Protein AF-T0RMZ8-F1 (afdb_monomer_lite)

Sequence (103 aa):
MKLTGRDYILCIEKNIETRNNFLKVKNRYLDFAMKSGKLAVFDVSSFAPHPIHANIYRQKSYIHIKLPIEMDDLAREIALMIFQEKSKRAENWPGGRRAKLPM

Secondary structure (DSSP, 8-state):
----S-EEEEEEE-SHHHHHHHHHHIIIIIHHHHHTTSEEEEEEESSPPPP--HHHHHTT-EEEEESS--HHHHHHHHHHHHHHHHHHHHTS-TT-S------

Foldseek 3Di:
DDPPAAAEEEQEDEDVVSVVVCVVCCVPPLLVVLLVLSAAYEYEECDDDDDHDPSSVVSNRYHYHHDDDDPVVVVVVVVVVRVVVVVVVVPPDPPPPPPPDDD

Structure (mmCIF, N/CA/C/O backbone):
data_AF-T0RMZ8-F1
#
_entry.id   AF-T0RMZ8-F1
#
loop_
_atom_site.group_PDB
_atom_site.id
_atom_site.type_symbol
_atom_site.label_atom_id
_atom_site.label_alt_id
_atom_site.label_comp_id
_atom_site.label_asym_id
_atom_site.label_entity_id
_atom_site.label_seq_id
_atom_site.pdbx_PDB_ins_code
_atom_site.Cartn_x
_atom_site.Cartn_y
_atom_site.Cartn_z
_atom_site.occupancy
_atom_site.B_iso_or_equiv
_atom_site.auth_seq_id
_atom_site.auth_comp_id
_atom_site.auth_asym_id
_atom_site.auth_atom_id
_atom_site.pdbx_PDB_model_num
ATOM 1 N N . MET A 1 1 ? -26.854 -0.776 5.218 1.00 37.88 1 MET A N 1
ATOM 2 C CA . MET A 1 1 ? -25.696 -1.653 4.941 1.00 37.88 1 MET A CA 1
ATOM 3 C C . MET A 1 1 ? -24.556 -1.244 5.873 1.00 37.88 1 MET A C 1
ATOM 5 O O . MET A 1 1 ? -23.960 -0.195 5.672 1.00 37.88 1 MET A O 1
ATOM 9 N N . LYS A 1 2 ? -24.343 -1.964 6.984 1.00 31.53 2 LYS A N 1
ATOM 10 C CA . LYS A 1 2 ? -23.274 -1.652 7.950 1.00 31.53 2 LYS A CA 1
ATOM 11 C C . LYS A 1 2 ? -21.950 -2.202 7.406 1.00 31.53 2 LYS A C 1
ATOM 13 O O . LYS A 1 2 ? -21.690 -3.390 7.541 1.00 31.53 2 LYS A O 1
ATOM 18 N N . LEU A 1 3 ? -21.122 -1.351 6.801 1.00 42.19 3 LEU A N 1
ATOM 19 C CA . LEU A 1 3 ? -19.713 -1.662 6.530 1.00 42.19 3 LEU A CA 1
ATOM 20 C C . LEU A 1 3 ? -18.940 -1.562 7.856 1.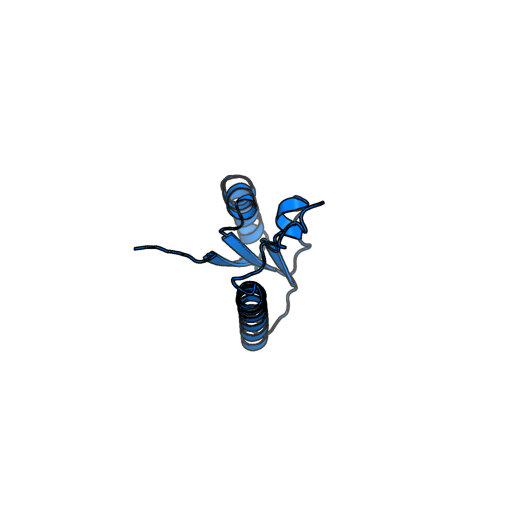00 42.19 3 LEU A C 1
ATOM 22 O O . LEU A 1 3 ? -18.306 -0.556 8.155 1.00 42.19 3 LEU A O 1
ATOM 26 N N . THR A 1 4 ? -19.053 -2.570 8.722 1.00 52.69 4 THR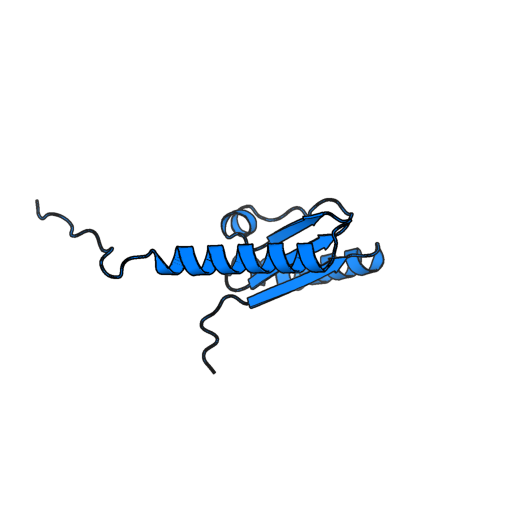 A N 1
ATOM 27 C CA . THR A 1 4 ? -18.262 -2.663 9.966 1.00 52.69 4 THR A CA 1
ATOM 28 C C . THR A 1 4 ? -16.889 -3.271 9.677 1.00 52.69 4 THR A C 1
ATOM 30 O O . THR A 1 4 ? -16.496 -4.265 10.284 1.00 52.69 4 THR A O 1
ATOM 33 N N . GLY A 1 5 ? -16.173 -2.701 8.708 1.00 67.75 5 GLY A N 1
ATOM 34 C CA . GLY A 1 5 ? -14.874 -3.173 8.240 1.00 67.75 5 GLY A CA 1
ATOM 35 C C . GLY A 1 5 ? -13.963 -2.012 7.856 1.00 67.75 5 GLY A C 1
ATOM 36 O O . GLY A 1 5 ? -14.425 -0.896 7.639 1.00 67.75 5 GLY A O 1
ATOM 37 N N . ARG A 1 6 ? -12.656 -2.273 7.839 1.00 84.31 6 ARG A N 1
ATOM 38 C CA . ARG A 1 6 ? -11.672 -1.380 7.226 1.00 84.31 6 ARG A CA 1
ATOM 39 C C . ARG A 1 6 ? -11.687 -1.645 5.721 1.00 84.31 6 ARG A C 1
ATOM 41 O O . ARG A 1 6 ? -11.632 -2.810 5.331 1.00 84.31 6 ARG A O 1
ATOM 48 N N . ASP A 1 7 ? -11.760 -0.597 4.915 1.00 88.94 7 ASP A N 1
ATOM 49 C CA . ASP A 1 7 ? -11.681 -0.688 3.461 1.00 88.94 7 ASP A CA 1
ATOM 50 C C . ASP A 1 7 ? -10.215 -0.755 3.026 1.00 88.94 7 ASP A C 1
ATOM 52 O O . ASP A 1 7 ? -9.353 -0.065 3.580 1.00 88.94 7 ASP A O 1
ATOM 56 N N . TYR A 1 8 ? -9.931 -1.588 2.028 1.00 91.25 8 TYR A N 1
ATOM 57 C CA . TYR A 1 8 ? -8.591 -1.787 1.484 1.00 91.25 8 TYR A CA 1
ATOM 58 C C . TYR A 1 8 ? -8.569 -1.346 0.022 1.00 91.25 8 TYR A C 1
ATOM 60 O O . TYR A 1 8 ? -9.414 -1.767 -0.765 1.00 91.25 8 TYR A O 1
ATOM 68 N N . ILE A 1 9 ? -7.602 -0.506 -0.341 1.00 92.44 9 ILE A N 1
ATOM 69 C CA . ILE A 1 9 ? -7.388 -0.042 -1.714 1.00 92.44 9 ILE A CA 1
ATOM 70 C C . ILE A 1 9 ? -6.015 -0.510 -2.179 1.00 92.44 9 ILE A C 1
ATOM 72 O O . ILE A 1 9 ? -5.022 -0.292 -1.490 1.00 92.44 9 ILE A O 1
ATOM 76 N N . LEU A 1 10 ? -5.965 -1.104 -3.368 1.00 92.69 10 LEU A N 1
ATOM 77 C CA . LEU A 1 10 ? -4.727 -1.391 -4.082 1.00 92.69 10 LEU A CA 1
ATOM 78 C C . LEU A 1 10 ? -4.450 -0.271 -5.088 1.00 92.69 10 LEU A C 1
ATOM 80 O O . LEU A 1 10 ? -5.303 0.042 -5.920 1.00 92.69 10 LEU A O 1
ATOM 84 N N . CYS A 1 11 ? -3.265 0.325 -5.022 1.00 93.00 11 CYS A N 1
ATOM 85 C CA . CYS A 1 11 ? -2.780 1.299 -5.987 1.00 93.00 11 CYS A CA 1
ATOM 86 C C . CYS A 1 11 ? -1.506 0.770 -6.640 1.00 93.00 11 CYS A C 1
ATOM 88 O O . CYS A 1 11 ? -0.600 0.321 -5.947 1.00 93.00 11 CYS A O 1
ATOM 90 N N . ILE A 1 12 ? -1.451 0.813 -7.971 1.00 91.44 12 ILE A N 1
ATOM 91 C CA . ILE A 1 12 ? -0.294 0.367 -8.746 1.00 91.44 12 ILE A CA 1
ATOM 92 C C . ILE A 1 12 ? 0.238 1.566 -9.527 1.00 91.44 12 ILE A C 1
ATOM 94 O O . ILE A 1 12 ? -0.419 2.057 -10.451 1.00 91.44 12 ILE A O 1
ATOM 98 N N . GLU A 1 13 ? 1.436 2.028 -9.177 1.00 91.94 13 GLU A N 1
ATOM 99 C CA . GLU A 1 13 ? 2.101 3.146 -9.850 1.00 91.94 13 GLU A CA 1
ATOM 100 C C . GLU A 1 13 ? 3.165 2.618 -10.814 1.00 91.94 13 GLU A C 1
ATOM 102 O O . GLU A 1 13 ? 4.335 2.431 -10.474 1.00 91.94 13 GLU A O 1
ATOM 107 N N . LYS A 1 14 ? 2.748 2.364 -12.055 1.00 87.38 14 LYS A N 1
ATOM 108 C CA . LYS A 1 14 ? 3.623 1.819 -13.104 1.00 87.38 14 LYS A CA 1
ATOM 109 C C . LYS A 1 14 ? 4.538 2.857 -13.757 1.00 87.38 14 LYS A C 1
ATOM 111 O O . LYS A 1 14 ? 5.506 2.498 -14.418 1.00 87.38 14 LYS A O 1
ATOM 116 N N . ASN A 1 15 ? 4.196 4.141 -13.659 1.00 90.19 15 ASN A N 1
ATOM 117 C CA . ASN A 1 15 ? 4.897 5.226 -14.343 1.00 90.19 15 ASN A CA 1
ATOM 118 C C . ASN A 1 15 ? 4.737 6.557 -13.591 1.00 90.19 15 ASN A C 1
ATOM 120 O O . ASN A 1 15 ? 3.985 6.666 -12.623 1.00 90.19 15 ASN A O 1
ATOM 124 N N . ILE A 1 16 ? 5.431 7.597 -14.054 1.00 91.75 16 ILE A N 1
ATOM 125 C CA . ILE A 1 16 ? 5.418 8.897 -13.376 1.00 91.75 16 ILE A CA 1
ATOM 126 C C . ILE A 1 16 ? 4.052 9.602 -13.423 1.00 91.75 16 ILE A C 1
ATOM 128 O O . ILE A 1 16 ? 3.706 10.349 -12.512 1.00 91.75 16 ILE A O 1
ATOM 132 N N . GLU A 1 17 ? 3.238 9.345 -14.447 1.00 93.12 17 GLU A N 1
ATOM 133 C CA . GLU A 1 17 ? 1.894 9.921 -14.566 1.00 93.12 17 GLU A CA 1
ATOM 134 C C . GLU A 1 17 ? 0.933 9.342 -13.523 1.00 93.12 17 GLU A C 1
ATOM 136 O O . GLU A 1 17 ? 0.254 10.090 -12.816 1.00 93.12 17 GLU A O 1
ATOM 141 N N . THR A 1 18 ? 0.907 8.012 -13.390 1.00 92.25 18 THR A N 1
ATOM 142 C CA . THR A 1 18 ? 0.113 7.310 -12.369 1.00 92.25 18 THR A CA 1
ATOM 143 C C . THR A 1 18 ? 0.549 7.714 -10.968 1.00 92.25 18 THR A C 1
ATOM 145 O O . THR A 1 18 ? -0.308 8.021 -10.140 1.00 92.25 18 THR A O 1
ATOM 148 N N . ARG A 1 19 ? 1.859 7.871 -10.750 1.00 92.25 19 ARG A N 1
ATOM 149 C CA . ARG A 1 19 ? 2.412 8.439 -9.518 1.00 92.25 19 ARG A CA 1
ATOM 150 C C . ARG A 1 19 ? 1.908 9.853 -9.225 1.00 92.25 19 ARG A C 1
ATOM 152 O O . ARG A 1 19 ? 1.445 10.149 -8.125 1.00 92.25 19 ARG A O 1
ATOM 159 N N . ASN A 1 20 ? 1.971 10.751 -10.204 1.00 92.94 20 ASN A N 1
ATOM 160 C CA . ASN A 1 20 ? 1.502 12.127 -10.029 1.00 92.94 20 ASN A CA 1
ATOM 161 C C . ASN A 1 20 ? -0.004 12.184 -9.734 1.00 92.94 20 ASN A C 1
ATOM 163 O O . ASN A 1 20 ? -0.456 13.019 -8.946 1.00 92.94 20 ASN A O 1
ATOM 167 N N . ASN A 1 21 ? -0.787 11.290 -10.335 1.00 92.19 21 ASN A N 1
ATOM 168 C CA . ASN A 1 21 ? -2.211 11.168 -10.047 1.00 92.19 21 ASN A CA 1
ATOM 169 C C . ASN A 1 21 ? -2.460 10.629 -8.635 1.00 92.19 21 ASN A C 1
ATOM 171 O O . ASN A 1 21 ? -3.281 11.203 -7.916 1.00 92.19 21 ASN A O 1
ATOM 175 N N . PHE A 1 22 ? -1.712 9.612 -8.201 1.00 93.00 22 PHE A N 1
ATOM 176 C CA . PHE A 1 22 ? -1.773 9.123 -6.827 1.00 93.00 22 PHE A CA 1
ATOM 177 C C . PHE A 1 22 ? -1.468 10.238 -5.826 1.00 93.00 22 PHE A C 1
ATOM 179 O O . PHE A 1 22 ? -2.265 10.483 -4.925 1.00 93.00 22 PHE A O 1
ATOM 186 N N . LEU A 1 23 ? -0.391 10.999 -6.033 1.00 91.56 23 LEU A N 1
ATOM 187 C CA . LEU A 1 23 ? -0.020 12.136 -5.185 1.00 91.56 23 LEU A CA 1
ATOM 188 C C . LEU A 1 23 ? -1.133 13.187 -5.065 1.00 91.56 23 LEU A C 1
ATOM 190 O O . LEU A 1 23 ? -1.412 13.680 -3.968 1.00 91.56 23 LEU A O 1
ATOM 194 N N . LYS A 1 24 ? -1.805 13.515 -6.176 1.00 93.50 24 LYS A N 1
ATOM 195 C CA . LYS A 1 24 ? -2.948 14.442 -6.171 1.00 93.50 24 LYS A CA 1
ATOM 196 C C . LYS A 1 24 ? -4.096 13.909 -5.311 1.00 93.50 24 LYS A C 1
ATOM 198 O O . LYS A 1 24 ? -4.660 14.662 -4.519 1.00 93.50 24 LYS A O 1
ATOM 203 N N . VAL A 1 25 ? -4.442 12.630 -5.453 1.00 92.44 25 VAL A N 1
ATOM 204 C CA . VAL A 1 25 ? -5.535 11.993 -4.698 1.00 92.44 25 VAL A CA 1
ATOM 205 C C . VAL A 1 25 ? -5.154 11.807 -3.225 1.00 92.44 25 VAL A C 1
ATOM 207 O O . VAL A 1 25 ? -5.978 12.033 -2.334 1.00 92.44 25 VAL A O 1
ATOM 210 N N . LYS A 1 26 ? -3.884 11.494 -2.952 1.00 91.12 26 LYS A N 1
ATOM 211 C CA . LYS A 1 26 ? -3.321 11.358 -1.610 1.00 91.12 26 LYS A CA 1
ATOM 212 C C . LYS A 1 26 ? -3.494 12.630 -0.796 1.00 91.12 26 LYS A C 1
ATOM 214 O O . LYS A 1 26 ? -4.100 12.589 0.273 1.00 91.12 26 LYS A O 1
ATOM 219 N N . ASN A 1 27 ? -3.025 13.751 -1.340 1.00 88.50 27 ASN A N 1
ATOM 220 C CA . ASN A 1 27 ? -3.054 15.036 -0.647 1.00 88.50 27 ASN A CA 1
ATOM 221 C C . ASN A 1 27 ? -4.480 15.579 -0.469 1.00 88.50 27 ASN A C 1
ATOM 223 O O . ASN A 1 27 ? -4.748 16.281 0.501 1.00 88.50 27 ASN A O 1
ATOM 227 N N . ARG A 1 28 ? -5.400 15.263 -1.391 1.00 90.25 28 ARG A N 1
ATOM 228 C CA . ARG A 1 28 ? -6.793 15.731 -1.318 1.00 90.25 28 ARG A CA 1
ATOM 229 C C . ARG A 1 28 ? -7.660 14.903 -0.375 1.00 90.25 28 ARG A C 1
ATOM 231 O O . ARG A 1 28 ? -8.525 15.467 0.284 1.00 90.25 28 ARG A O 1
ATOM 238 N N . TYR A 1 29 ? -7.474 13.583 -0.349 1.00 90.00 29 TYR A N 1
ATOM 239 C CA . TYR A 1 29 ? -8.419 12.680 0.312 1.00 90.00 29 TYR A CA 1
ATOM 240 C C . TYR A 1 29 ? -7.762 11.521 1.060 1.00 90.00 29 TYR A C 1
ATOM 242 O O . TYR A 1 29 ? -8.118 11.289 2.217 1.00 90.00 29 TYR A O 1
ATOM 250 N N . LEU A 1 30 ? -6.814 10.791 0.454 1.00 89.50 30 LEU A N 1
ATOM 251 C CA . LEU A 1 30 ? -6.352 9.537 1.072 1.00 89.50 30 LEU A CA 1
ATOM 252 C C . LEU A 1 30 ? -5.656 9.781 2.405 1.00 89.50 30 LEU A C 1
ATOM 254 O O . LEU A 1 30 ? -5.866 8.998 3.319 1.00 89.50 30 LEU A O 1
ATOM 258 N N . ASP A 1 31 ? -4.892 10.862 2.573 1.00 89.25 31 ASP A N 1
ATOM 259 C CA . ASP A 1 31 ? -4.253 11.146 3.864 1.00 89.25 31 ASP A CA 1
ATOM 260 C C . ASP A 1 31 ? -5.285 11.364 4.978 1.00 89.25 31 ASP A C 1
ATOM 262 O O . ASP A 1 31 ? -5.095 10.902 6.104 1.00 89.25 31 ASP A O 1
ATOM 266 N N . PHE A 1 32 ? -6.400 12.031 4.672 1.00 89.31 32 PHE A N 1
ATOM 267 C CA . PHE A 1 32 ? -7.504 12.203 5.613 1.00 89.31 32 PHE A CA 1
ATOM 268 C C . PHE A 1 32 ? -8.208 10.868 5.899 1.00 89.31 32 PHE A C 1
ATOM 270 O O . PHE A 1 32 ? -8.408 10.504 7.061 1.00 89.31 32 PHE A O 1
ATOM 277 N N . ALA A 1 33 ? -8.520 10.096 4.856 1.00 88.81 33 ALA A N 1
ATOM 278 C CA . ALA A 1 33 ? -9.188 8.806 4.990 1.00 88.81 33 ALA A CA 1
ATOM 279 C C . ALA A 1 33 ? -8.324 7.776 5.744 1.00 88.81 33 ALA A C 1
ATOM 281 O O . ALA A 1 33 ? -8.814 7.097 6.647 1.00 88.81 33 ALA A O 1
ATOM 282 N N . MET A 1 34 ? -7.024 7.712 5.456 1.00 90.50 34 MET A N 1
ATOM 283 C CA . MET A 1 34 ? -6.060 6.836 6.126 1.00 90.50 34 MET A CA 1
ATOM 284 C C . MET A 1 34 ? -5.864 7.206 7.599 1.00 90.50 34 MET A C 1
ATOM 286 O O . MET A 1 34 ? -5.739 6.304 8.426 1.00 90.50 34 MET A O 1
ATOM 290 N N . LYS A 1 35 ? -5.882 8.503 7.953 1.00 87.69 35 LYS A N 1
ATOM 291 C CA . LYS A 1 35 ? -5.822 8.968 9.357 1.00 87.69 35 LYS A CA 1
ATOM 292 C C . LYS A 1 35 ? -7.013 8.496 10.191 1.00 87.69 35 LYS A C 1
ATOM 294 O O . LYS A 1 35 ? -6.872 8.314 11.399 1.00 87.69 35 LYS A O 1
ATOM 299 N N . SER A 1 36 ? -8.175 8.301 9.563 1.00 86.88 36 SER A N 1
ATOM 300 C CA . SER A 1 36 ? -9.371 7.795 10.249 1.00 86.88 36 SER A CA 1
ATOM 301 C C . SER A 1 36 ? -9.251 6.324 10.673 1.00 86.88 36 SER A C 1
ATOM 303 O O . SER A 1 36 ? -10.086 5.841 11.435 1.00 86.88 36 SER A O 1
ATOM 305 N N . GLY A 1 37 ? -8.253 5.594 10.157 1.00 83.00 37 GLY A N 1
ATOM 306 C CA . GLY A 1 37 ? -8.065 4.161 10.398 1.00 83.00 37 GLY A CA 1
ATOM 307 C C . GLY A 1 37 ? -9.100 3.259 9.714 1.00 83.00 37 GLY A C 1
ATOM 308 O O . GLY A 1 37 ? -9.013 2.038 9.830 1.00 83.00 37 GLY A O 1
ATOM 309 N N . LYS A 1 38 ? -10.073 3.835 8.995 1.00 85.25 38 LYS A N 1
ATOM 310 C CA . LYS A 1 38 ? -11.093 3.093 8.238 1.00 85.25 38 LYS A CA 1
ATOM 311 C C . LYS A 1 38 ? -10.624 2.673 6.852 1.00 85.25 38 LYS A C 1
ATOM 313 O O . LYS A 1 38 ? -11.233 1.785 6.277 1.00 85.25 38 LYS A O 1
ATOM 318 N N . LEU A 1 39 ? -9.548 3.273 6.350 1.00 90.94 39 LEU A N 1
ATOM 319 C CA . LEU A 1 39 ? -8.964 2.966 5.051 1.00 90.94 39 LEU A CA 1
ATOM 320 C C . LEU A 1 39 ? -7.520 2.483 5.217 1.00 90.94 39 LEU A C 1
ATOM 322 O O . LEU A 1 39 ? -6.766 3.040 6.021 1.00 90.94 39 LEU A O 1
ATOM 326 N N . ALA A 1 40 ? -7.139 1.461 4.460 1.00 91.62 40 ALA A N 1
ATOM 327 C CA . ALA A 1 40 ? -5.756 1.062 4.237 1.00 91.62 40 ALA A CA 1
ATOM 328 C C . ALA A 1 40 ? -5.437 1.067 2.738 1.00 91.62 40 ALA A C 1
ATOM 330 O O . ALA A 1 40 ? -6.243 0.626 1.921 1.00 91.62 40 ALA A O 1
ATOM 331 N N . VAL A 1 41 ? -4.258 1.570 2.389 1.00 93.69 41 VAL A N 1
ATOM 332 C CA . VAL A 1 41 ? -3.767 1.664 1.016 1.00 93.69 41 VAL A CA 1
ATOM 333 C C . VAL A 1 41 ? -2.531 0.785 0.872 1.00 93.69 41 VAL A C 1
ATOM 335 O O . VAL A 1 41 ? -1.560 0.958 1.609 1.00 93.69 41 VAL A O 1
ATOM 338 N N . PHE A 1 42 ? -2.578 -0.129 -0.090 1.00 94.38 42 PHE A N 1
ATOM 339 C CA . PHE A 1 42 ? -1.430 -0.870 -0.594 1.00 94.38 42 PHE A CA 1
ATOM 340 C C . PHE A 1 42 ? -0.896 -0.136 -1.824 1.00 94.38 42 PHE A C 1
ATOM 342 O O . PHE A 1 42 ? -1.551 -0.120 -2.863 1.00 94.38 42 PHE A O 1
ATOM 349 N N . ASP A 1 43 ? 0.254 0.512 -1.691 1.00 93.88 43 ASP A N 1
ATOM 350 C CA . ASP A 1 43 ? 0.979 1.168 -2.780 1.00 93.88 43 ASP A CA 1
ATOM 351 C C . ASP A 1 43 ? 2.016 0.198 -3.339 1.00 93.88 43 ASP A C 1
ATOM 353 O O . ASP A 1 43 ? 2.971 -0.160 -2.652 1.00 93.88 43 ASP A O 1
ATOM 357 N N . VAL A 1 44 ? 1.803 -0.233 -4.577 1.00 94.50 44 VAL A N 1
ATOM 358 C CA . VAL A 1 44 ? 2.706 -1.102 -5.323 1.00 94.50 44 VAL A CA 1
ATOM 359 C C . VAL A 1 44 ? 3.425 -0.263 -6.366 1.00 94.50 44 VAL A C 1
ATOM 361 O O . VAL A 1 44 ? 2.829 0.152 -7.366 1.00 94.50 44 VAL A O 1
ATOM 364 N N . SER A 1 45 ? 4.714 -0.016 -6.157 1.00 93.06 45 SER A N 1
ATOM 365 C CA . SER A 1 45 ? 5.480 0.830 -7.067 1.00 93.06 45 SER A CA 1
ATOM 366 C C . SER A 1 45 ? 6.980 0.531 -7.061 1.00 93.06 45 SER A C 1
ATOM 368 O O . SER A 1 45 ? 7.543 0.008 -6.102 1.00 93.06 45 SER A O 1
ATOM 370 N N . SER A 1 46 ? 7.659 0.859 -8.166 1.00 88.88 46 SER A N 1
ATOM 371 C CA . SER A 1 46 ? 9.137 0.827 -8.253 1.00 88.88 46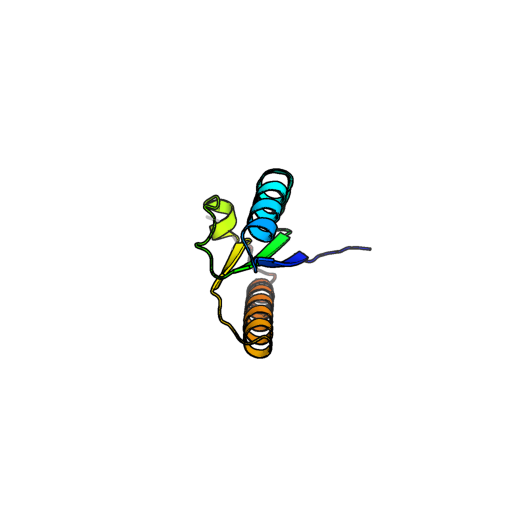 SER A CA 1
ATOM 372 C C . SER A 1 46 ? 9.775 2.069 -7.626 1.00 88.88 46 SER A C 1
ATOM 374 O O . SER A 1 46 ? 10.996 2.218 -7.582 1.00 88.88 46 SER A O 1
ATOM 376 N N . PHE A 1 47 ? 8.935 3.007 -7.210 1.00 89.25 47 PHE A N 1
ATOM 377 C CA . PHE A 1 47 ? 9.311 4.299 -6.694 1.00 89.25 47 PHE A CA 1
ATOM 378 C C . PHE A 1 47 ? 9.586 4.243 -5.189 1.00 89.25 47 PHE A C 1
ATOM 380 O O . PHE A 1 47 ? 9.141 3.342 -4.492 1.00 89.25 47 PHE A O 1
ATOM 387 N N . ALA A 1 48 ? 10.311 5.235 -4.665 1.00 88.00 48 ALA A N 1
ATOM 388 C CA . ALA A 1 48 ? 10.487 5.364 -3.221 1.00 88.00 48 ALA A CA 1
ATOM 389 C C . ALA A 1 48 ? 9.133 5.600 -2.518 1.00 88.00 48 ALA A C 1
ATOM 391 O O . ALA A 1 48 ? 8.315 6.353 -3.064 1.00 88.00 48 ALA A O 1
ATOM 392 N N . PRO A 1 49 ? 8.921 5.044 -1.310 1.00 87.69 49 PRO A N 1
ATOM 393 C CA . PRO A 1 49 ? 7.691 5.237 -0.552 1.00 87.69 49 PRO A CA 1
ATOM 394 C C . PRO A 1 49 ? 7.452 6.715 -0.255 1.00 87.69 49 PRO A C 1
ATOM 396 O O . PRO A 1 49 ? 8.381 7.504 -0.059 1.00 87.69 49 PRO A O 1
ATOM 399 N N . HIS A 1 50 ? 6.182 7.094 -0.197 1.00 86.19 50 HIS A N 1
ATOM 400 C CA . HIS A 1 50 ? 5.812 8.473 0.072 1.00 86.19 50 HIS A CA 1
ATOM 401 C C . HIS A 1 50 ? 5.992 8.836 1.552 1.00 86.19 50 HIS A C 1
ATOM 403 O O . HIS A 1 50 ? 5.705 8.017 2.429 1.00 86.19 50 HIS A O 1
ATOM 409 N N . PRO A 1 51 ? 6.405 10.080 1.867 1.00 83.62 51 PRO A N 1
ATOM 410 C CA . PRO A 1 51 ? 6.406 10.551 3.242 1.00 83.62 51 PRO A CA 1
ATOM 411 C C . PRO A 1 51 ? 4.967 10.549 3.765 1.00 83.62 51 PRO A C 1
ATOM 413 O O . PRO A 1 51 ? 4.070 11.204 3.220 1.00 83.62 51 PRO A O 1
ATOM 416 N N . ILE A 1 52 ? 4.751 9.783 4.829 1.00 85.31 52 ILE A N 1
ATOM 417 C CA . ILE A 1 52 ? 3.460 9.638 5.496 1.00 85.31 52 ILE A CA 1
ATOM 418 C C . ILE A 1 52 ? 3.545 10.145 6.929 1.00 85.31 52 ILE A C 1
ATOM 420 O O . ILE A 1 52 ? 4.578 10.073 7.591 1.00 85.31 52 ILE A O 1
ATOM 424 N N . HIS A 1 53 ? 2.422 10.650 7.432 1.00 83.38 53 HIS A N 1
ATOM 425 C CA . HIS A 1 53 ? 2.328 11.052 8.828 1.00 83.38 53 HIS A CA 1
ATOM 426 C C . HIS A 1 53 ? 2.54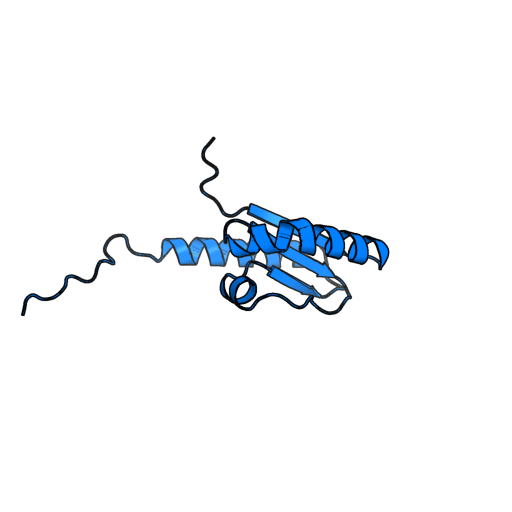5 9.852 9.761 1.00 83.38 53 HIS A C 1
ATOM 428 O O . HIS A 1 53 ? 2.020 8.765 9.518 1.00 83.38 53 HIS A O 1
ATOM 434 N N . ALA A 1 54 ? 3.215 10.073 10.895 1.00 82.12 54 ALA A N 1
ATOM 435 C CA . ALA A 1 54 ? 3.493 9.027 11.884 1.00 82.12 54 ALA A CA 1
ATOM 436 C C . ALA A 1 54 ? 2.234 8.261 12.344 1.00 82.12 54 ALA A C 1
ATOM 438 O O . ALA A 1 54 ? 2.290 7.055 12.578 1.00 82.12 54 ALA A O 1
ATOM 439 N N . ASN A 1 55 ? 1.079 8.932 12.425 1.00 81.75 55 ASN A N 1
ATOM 440 C CA . ASN A 1 55 ? -0.189 8.290 12.787 1.00 81.75 55 ASN A CA 1
ATOM 441 C C . ASN A 1 55 ? -0.666 7.280 11.730 1.00 81.75 55 ASN A C 1
ATOM 443 O O . ASN A 1 55 ? -1.137 6.207 12.094 1.00 81.75 55 ASN A O 1
ATOM 447 N N . ILE A 1 56 ? -0.494 7.591 10.440 1.00 83.31 56 ILE A N 1
ATOM 448 C CA . ILE A 1 56 ? -0.835 6.699 9.317 1.00 83.31 56 ILE A CA 1
ATOM 449 C C . ILE A 1 56 ? 0.057 5.452 9.361 1.00 83.31 56 ILE A C 1
ATOM 451 O O . ILE A 1 56 ? -0.434 4.333 9.207 1.00 83.31 56 ILE A O 1
ATOM 455 N N . TYR A 1 57 ? 1.348 5.646 9.648 1.00 81.94 57 TYR A N 1
ATOM 456 C CA . TYR A 1 57 ? 2.310 4.556 9.805 1.00 81.94 57 TYR A CA 1
ATOM 457 C C . TYR A 1 57 ? 1.943 3.634 10.977 1.00 81.94 57 TYR A C 1
ATOM 459 O O . TYR A 1 57 ? 1.835 2.421 10.812 1.00 81.94 57 TYR A O 1
ATOM 467 N N . ARG A 1 58 ? 1.661 4.206 12.157 1.00 81.06 58 ARG A N 1
ATOM 468 C CA . ARG A 1 58 ? 1.268 3.443 13.358 1.00 81.06 58 ARG A CA 1
ATOM 469 C C . ARG A 1 58 ? -0.009 2.630 13.153 1.00 81.06 58 ARG A C 1
ATOM 471 O O . ARG A 1 58 ? -0.101 1.507 13.635 1.00 81.06 58 ARG A O 1
ATOM 478 N N . GLN A 1 59 ? -0.980 3.183 12.428 1.00 83.19 59 GLN A N 1
ATOM 479 C CA . GLN A 1 59 ? -2.237 2.504 12.104 1.00 83.19 59 GLN A CA 1
ATOM 480 C C . GLN A 1 59 ? -2.100 1.469 10.978 1.00 83.19 59 GLN A C 1
ATOM 482 O O . GLN A 1 59 ? -3.086 0.804 10.643 1.00 83.19 59 GLN A O 1
ATOM 487 N N . LYS A 1 60 ? -0.911 1.335 10.371 1.00 84.81 60 LYS A N 1
ATOM 488 C CA . LYS A 1 60 ? -0.675 0.505 9.183 1.00 84.81 60 LYS A CA 1
ATOM 489 C C . LYS A 1 60 ? -1.676 0.808 8.059 1.00 84.81 60 LYS A C 1
ATOM 491 O O . LYS A 1 60 ? -2.157 -0.094 7.388 1.00 84.81 60 LYS A O 1
ATOM 496 N N . SER A 1 61 ? -2.048 2.084 7.908 1.00 89.12 61 SER A N 1
ATOM 497 C CA . SER A 1 61 ? -2.997 2.545 6.879 1.00 89.12 61 SER A CA 1
ATOM 498 C C . SER A 1 61 ? -2.345 2.745 5.518 1.00 89.12 61 SER A C 1
ATOM 500 O O . SER A 1 61 ? -3.053 2.916 4.535 1.00 89.12 61 SER A O 1
ATOM 502 N N . TYR A 1 62 ? -1.018 2.734 5.454 1.00 92.31 62 TYR A N 1
ATOM 503 C CA . TYR A 1 62 ? -0.261 2.799 4.215 1.00 92.31 62 TYR A CA 1
ATOM 504 C C . TYR A 1 62 ? 0.814 1.723 4.252 1.00 92.31 62 TYR A C 1
ATOM 506 O O . TYR A 1 62 ? 1.589 1.645 5.210 1.00 92.31 62 TYR A O 1
ATOM 514 N N . ILE A 1 63 ? 0.814 0.887 3.227 1.00 92.44 63 ILE A N 1
ATOM 515 C CA . ILE A 1 63 ? 1.704 -0.253 3.070 1.00 92.44 63 ILE A CA 1
ATOM 516 C C . ILE A 1 63 ? 2.320 -0.105 1.691 1.00 92.44 63 ILE A C 1
ATOM 518 O O . ILE A 1 63 ? 1.600 -0.073 0.699 1.00 92.44 63 ILE A O 1
ATOM 522 N N . HIS A 1 64 ? 3.639 0.012 1.642 1.00 93.25 64 HIS A N 1
ATOM 523 C CA . HIS A 1 64 ? 4.369 0.122 0.390 1.00 93.25 64 HIS A CA 1
ATOM 524 C C . HIS A 1 64 ? 4.995 -1.231 0.047 1.00 93.25 64 HIS A C 1
ATOM 526 O O . HIS A 1 64 ? 5.698 -1.814 0.875 1.00 93.25 64 HIS A O 1
ATOM 532 N N . ILE A 1 65 ? 4.732 -1.708 -1.165 1.00 93.12 65 ILE A N 1
ATOM 533 C CA . ILE A 1 65 ? 5.238 -2.954 -1.731 1.00 93.12 65 ILE A CA 1
ATOM 534 C C . ILE A 1 65 ? 6.079 -2.580 -2.948 1.00 93.12 65 ILE A C 1
ATOM 536 O O . ILE A 1 65 ? 5.606 -1.945 -3.893 1.00 93.12 65 ILE A O 1
ATOM 540 N N . LYS A 1 66 ? 7.355 -2.952 -2.907 1.00 91.00 66 LYS A N 1
ATOM 541 C CA . LYS A 1 66 ? 8.314 -2.565 -3.935 1.00 91.00 66 LYS A CA 1
ATOM 542 C C . LYS A 1 66 ? 8.203 -3.488 -5.150 1.00 91.00 66 LYS A C 1
ATOM 544 O O . LYS A 1 66 ? 8.212 -4.704 -5.003 1.00 91.00 66 LYS A O 1
ATOM 549 N N . LEU A 1 67 ? 8.176 -2.905 -6.346 1.00 88.62 67 LEU A N 1
ATOM 550 C CA . LEU A 1 67 ? 8.315 -3.639 -7.609 1.00 88.62 67 LEU A CA 1
ATOM 551 C C . LEU A 1 67 ? 9.793 -3.961 -7.935 1.00 88.62 67 LEU A C 1
ATOM 553 O O . LEU A 1 67 ? 10.682 -3.185 -7.563 1.00 88.62 67 LEU A O 1
ATOM 557 N N . PRO A 1 68 ? 10.078 -5.043 -8.691 1.00 90.44 68 PRO A N 1
ATOM 558 C CA . PRO A 1 68 ? 9.128 -5.987 -9.293 1.00 90.44 68 PRO A CA 1
ATOM 559 C C . PRO A 1 68 ? 8.635 -7.054 -8.301 1.00 90.44 68 PRO A C 1
ATOM 561 O O . PRO A 1 68 ? 9.402 -7.529 -7.470 1.00 90.44 68 PRO A O 1
ATOM 564 N N . ILE A 1 69 ? 7.366 -7.446 -8.424 1.00 90.25 69 ILE A N 1
ATOM 565 C CA . ILE A 1 69 ? 6.757 -8.565 -7.693 1.00 90.25 69 ILE A CA 1
ATOM 566 C C . ILE A 1 69 ? 5.822 -9.317 -8.643 1.00 90.25 69 ILE A C 1
ATOM 568 O O . ILE A 1 69 ? 5.195 -8.697 -9.508 1.00 90.25 69 ILE A O 1
ATOM 572 N N . GLU A 1 70 ? 5.732 -10.637 -8.504 1.00 93.50 70 GLU A N 1
ATOM 573 C CA . GLU A 1 70 ? 4.733 -11.417 -9.230 1.00 93.50 70 GLU A CA 1
ATOM 574 C C . GLU A 1 70 ? 3.332 -11.163 -8.662 1.00 93.50 70 GLU A C 1
ATOM 576 O O . GLU A 1 70 ? 3.157 -10.902 -7.471 1.00 93.50 70 GLU A O 1
ATOM 581 N N . MET A 1 71 ? 2.308 -11.237 -9.514 1.00 90.19 71 MET A N 1
ATOM 582 C CA . MET A 1 71 ? 0.930 -10.952 -9.095 1.00 90.19 71 MET A CA 1
ATOM 583 C C . MET A 1 71 ? 0.422 -11.943 -8.041 1.00 90.19 71 MET A C 1
ATOM 585 O O . MET A 1 71 ? -0.306 -11.539 -7.133 1.00 90.19 71 MET A O 1
ATOM 589 N N . ASP A 1 72 ? 0.829 -13.209 -8.130 1.00 95.38 72 ASP A N 1
ATOM 590 C CA . ASP A 1 72 ? 0.444 -14.245 -7.168 1.00 95.38 72 ASP A CA 1
ATOM 591 C C . ASP A 1 72 ? 1.073 -13.997 -5.793 1.00 95.38 72 ASP A C 1
ATOM 593 O O . ASP A 1 72 ? 0.402 -14.122 -4.764 1.00 95.38 72 ASP A O 1
ATOM 597 N N . ASP A 1 73 ? 2.337 -13.575 -5.769 1.00 93.88 73 ASP A N 1
ATOM 598 C CA . ASP A 1 73 ? 3.030 -13.212 -4.535 1.00 93.88 73 ASP A CA 1
ATOM 599 C C . ASP A 1 73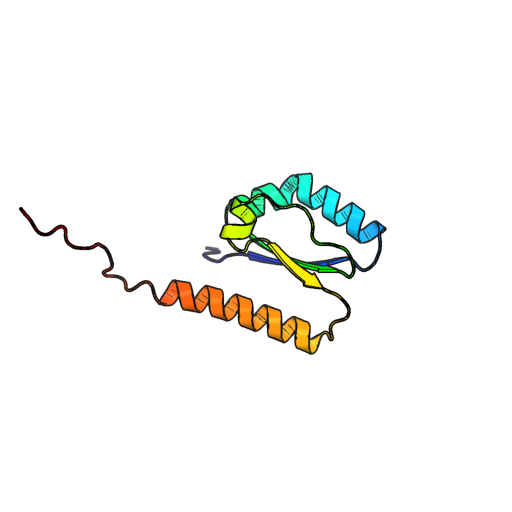 ? 2.449 -11.934 -3.925 1.00 93.88 73 ASP A C 1
ATOM 601 O O . ASP A 1 73 ? 2.181 -11.900 -2.724 1.00 93.88 73 ASP A O 1
ATOM 605 N N . LEU A 1 74 ? 2.137 -10.926 -4.746 1.00 93.12 74 LEU A N 1
ATOM 606 C CA . LEU A 1 74 ? 1.450 -9.712 -4.303 1.00 93.12 74 LEU A CA 1
ATOM 607 C C . LEU A 1 74 ? 0.097 -10.033 -3.656 1.00 93.12 74 LEU A C 1
ATOM 609 O O . LEU A 1 74 ? -0.218 -9.539 -2.570 1.00 93.12 74 LEU A O 1
ATOM 613 N N . ALA A 1 75 ? -0.709 -10.873 -4.308 1.00 93.62 75 ALA A N 1
ATOM 614 C CA . ALA A 1 75 ? -2.001 -11.292 -3.779 1.00 93.62 75 ALA A CA 1
ATOM 615 C C . ALA A 1 75 ? -1.840 -12.052 -2.454 1.00 93.62 75 ALA A C 1
ATOM 617 O O . ALA A 1 75 ? -2.588 -11.797 -1.503 1.00 93.62 75 ALA A O 1
ATOM 618 N N . ARG A 1 76 ? -0.843 -12.942 -2.363 1.00 94.75 76 ARG A N 1
ATOM 619 C CA . ARG A 1 76 ? -0.531 -13.694 -1.142 1.00 94.75 76 ARG A CA 1
ATOM 620 C C . ARG A 1 76 ? -0.117 -12.766 -0.001 1.00 94.75 76 ARG A C 1
ATOM 622 O O . ARG A 1 76 ? -0.641 -12.908 1.103 1.00 94.75 76 ARG A O 1
ATOM 629 N N . GLU A 1 77 ? 0.770 -11.807 -0.249 1.00 91.88 77 GLU A N 1
ATOM 630 C CA . GLU A 1 77 ? 1.206 -10.835 0.759 1.00 91.88 77 GLU A CA 1
ATOM 631 C C . GLU A 1 77 ? 0.041 -9.989 1.279 1.00 91.88 77 GLU A C 1
ATOM 633 O O . GLU A 1 77 ? -0.156 -9.888 2.493 1.00 91.88 77 GLU A O 1
ATOM 638 N N . ILE A 1 78 ? -0.781 -9.439 0.379 1.00 92.62 78 ILE A N 1
ATOM 639 C CA . ILE A 1 78 ? -1.962 -8.649 0.751 1.00 92.62 78 ILE A CA 1
ATOM 640 C C . ILE A 1 78 ? -2.924 -9.496 1.592 1.00 92.62 78 ILE A C 1
ATOM 642 O O . ILE A 1 78 ? -3.380 -9.053 2.651 1.00 92.62 78 ILE A O 1
ATOM 646 N N . ALA A 1 79 ? -3.209 -10.728 1.161 1.00 91.56 79 ALA A N 1
ATOM 647 C CA . ALA A 1 79 ? -4.095 -11.635 1.882 1.00 91.56 79 ALA A CA 1
ATOM 648 C C . ALA A 1 79 ? -3.575 -11.940 3.295 1.00 91.56 79 ALA A C 1
ATOM 650 O O . ALA A 1 79 ? -4.338 -11.859 4.262 1.00 91.56 79 ALA A O 1
ATOM 651 N N . LEU A 1 80 ? -2.275 -12.223 3.435 1.00 90.81 80 LEU A N 1
ATOM 652 C CA . LEU A 1 80 ? -1.635 -12.462 4.729 1.00 90.81 80 LEU A CA 1
ATOM 653 C C . LEU A 1 80 ? -1.716 -11.235 5.641 1.00 90.81 80 LEU A C 1
ATOM 655 O O . LEU A 1 80 ? -2.056 -11.376 6.817 1.00 90.81 80 LEU A O 1
ATOM 659 N N . MET A 1 81 ? -1.460 -10.030 5.122 1.00 88.94 81 MET A N 1
ATOM 660 C CA . MET A 1 81 ? -1.541 -8.800 5.917 1.00 88.94 81 MET A CA 1
ATOM 661 C C . MET A 1 81 ? -2.962 -8.527 6.417 1.00 88.94 81 MET A C 1
ATOM 663 O O . MET A 1 81 ? -3.152 -8.214 7.596 1.00 88.94 81 MET A O 1
ATOM 667 N N . ILE A 1 82 ? -3.967 -8.695 5.552 1.00 89.06 82 ILE A N 1
ATOM 668 C CA . ILE A 1 82 ? -5.378 -8.523 5.924 1.00 89.06 82 ILE A CA 1
ATOM 669 C C . ILE A 1 82 ? -5.789 -9.575 6.959 1.00 89.06 82 ILE A C 1
ATOM 671 O O . ILE A 1 82 ? -6.459 -9.246 7.942 1.00 89.06 82 ILE A O 1
ATOM 675 N N . PHE A 1 83 ? -5.382 -10.833 6.769 1.00 87.56 83 PHE A N 1
ATOM 676 C CA . PHE A 1 83 ? -5.672 -11.908 7.714 1.00 87.56 83 PHE A CA 1
ATOM 677 C C . PHE A 1 83 ? -5.065 -11.617 9.090 1.00 87.56 83 PHE A C 1
ATOM 679 O O . PHE A 1 83 ? -5.781 -11.630 10.088 1.00 87.56 83 PHE A O 1
ATOM 686 N N . GLN A 1 84 ? -3.778 -11.264 9.150 1.00 85.12 84 GLN A N 1
ATOM 687 C CA . GLN A 1 84 ? -3.102 -10.925 10.404 1.00 85.12 84 GLN A CA 1
ATOM 688 C C . GLN A 1 84 ? -3.754 -9.736 11.120 1.00 85.12 84 GLN A C 1
ATOM 690 O O . GLN A 1 84 ? -3.869 -9.747 12.346 1.00 85.12 84 GLN A O 1
ATOM 695 N N . GLU A 1 85 ? -4.191 -8.708 10.385 1.00 81.88 85 GLU A N 1
ATOM 696 C CA . GLU A 1 85 ? -4.899 -7.573 10.982 1.00 81.88 85 GLU A CA 1
ATOM 697 C C . GLU A 1 85 ? -6.230 -8.006 11.614 1.00 81.88 85 GLU A C 1
ATOM 699 O O . GLU A 1 85 ? -6.538 -7.613 12.743 1.00 81.88 85 GLU A O 1
ATOM 704 N N . LYS A 1 86 ? -7.013 -8.830 10.907 1.00 80.25 86 LYS A N 1
ATOM 705 C CA . LYS A 1 86 ? -8.298 -9.336 11.406 1.00 80.25 86 LYS A CA 1
ATOM 706 C C . LYS A 1 86 ? -8.116 -10.254 12.614 1.00 80.25 86 LYS A C 1
ATOM 708 O O . LYS A 1 86 ? -8.825 -10.080 13.604 1.00 80.25 86 LYS A O 1
ATOM 713 N N . SER A 1 87 ? -7.139 -11.156 12.572 1.00 77.94 87 SER A N 1
ATOM 714 C CA . SER A 1 87 ? -6.839 -12.085 13.667 1.00 77.94 87 SER A CA 1
ATOM 715 C C . SER A 1 87 ? -6.416 -11.355 14.946 1.00 77.94 87 SER A C 1
ATOM 717 O O . SER A 1 87 ? -6.933 -11.659 16.016 1.00 77.94 87 SER A O 1
ATOM 719 N N . LYS A 1 88 ? -5.594 -10.298 14.850 1.00 70.62 88 LYS A N 1
ATOM 720 C CA . LYS A 1 88 ? -5.232 -9.462 16.015 1.00 70.62 88 LYS A CA 1
ATOM 721 C C . LYS A 1 88 ? -6.418 -8.744 16.653 1.00 70.62 88 LYS A C 1
ATOM 723 O O . LYS A 1 88 ? -6.420 -8.508 17.856 1.00 70.62 88 LYS A O 1
ATOM 728 N N . ARG A 1 89 ? -7.435 -8.363 15.871 1.00 62.84 89 ARG A N 1
ATOM 729 C CA . ARG A 1 89 ? -8.664 -7.778 16.438 1.00 62.84 89 ARG A CA 1
ATOM 730 C C . ARG A 1 89 ? -9.508 -8.819 17.171 1.00 62.84 89 ARG A C 1
ATOM 732 O O . ARG A 1 89 ? -10.187 -8.449 18.125 1.00 62.84 89 ARG A O 1
ATOM 739 N N . ALA A 1 90 ? -9.460 -10.080 16.742 1.00 59.47 90 ALA A N 1
ATOM 740 C CA . ALA A 1 90 ? -10.180 -11.183 17.374 1.00 59.47 90 ALA A CA 1
ATOM 741 C C . ALA A 1 90 ? -9.557 -11.626 18.714 1.00 59.47 90 ALA A C 1
ATOM 743 O O . ALA A 1 90 ? -10.275 -12.125 19.573 1.00 59.47 90 ALA A O 1
ATOM 744 N N . GLU A 1 91 ? -8.259 -11.383 18.935 1.00 56.56 91 GLU A N 1
ATOM 745 C CA . GLU A 1 91 ? -7.567 -11.678 20.205 1.00 56.56 91 GLU A CA 1
ATOM 746 C C . GLU A 1 91 ? -7.956 -10.754 21.374 1.00 56.56 91 GLU A C 1
ATOM 748 O O . GLU A 1 91 ? -7.604 -11.030 22.523 1.00 56.56 91 GLU A O 1
ATOM 753 N N . ASN A 1 92 ? -8.708 -9.674 21.133 1.00 57.28 92 ASN A N 1
ATOM 754 C CA . ASN A 1 92 ? -9.252 -8.857 22.215 1.00 57.28 92 ASN A CA 1
ATOM 755 C C . ASN A 1 92 ? -10.376 -9.624 22.924 1.00 57.28 92 ASN A C 1
ATOM 757 O O . ASN A 1 92 ? -11.548 -9.519 22.562 1.00 57.28 92 ASN A O 1
ATOM 761 N N . TRP A 1 93 ? -10.006 -10.396 23.947 1.00 53.84 93 TRP A N 1
ATOM 762 C CA . TRP A 1 93 ? -10.943 -11.120 24.800 1.00 53.84 93 TRP A CA 1
ATOM 763 C C . TRP A 1 93 ? -12.026 -10.163 25.339 1.00 53.84 93 TRP A C 1
ATOM 765 O O . TRP A 1 93 ? -11.684 -9.108 25.890 1.00 53.84 93 TRP A O 1
ATOM 775 N N . PRO A 1 94 ? -13.326 -10.507 25.257 1.00 56.75 94 PRO A N 1
ATOM 776 C CA . PRO A 1 94 ? -14.435 -9.601 25.587 1.00 56.75 94 PRO A CA 1
ATOM 777 C C . PRO A 1 94 ? -14.533 -9.202 27.078 1.00 56.75 94 PRO A C 1
ATOM 779 O O . PRO A 1 94 ? -15.452 -8.487 27.465 1.00 56.75 94 PRO A O 1
ATOM 782 N N . GLY A 1 95 ? -13.578 -9.614 27.920 1.00 57.00 95 GLY A N 1
ATOM 783 C CA . GLY A 1 95 ? -13.502 -9.315 29.357 1.00 57.00 95 GLY A CA 1
ATOM 784 C C . GLY A 1 95 ? -12.390 -8.341 29.776 1.00 57.00 95 GLY A C 1
ATOM 785 O O . GLY A 1 95 ? -12.153 -8.171 30.967 1.00 57.00 95 GLY A O 1
ATOM 786 N N . GLY A 1 96 ? -11.688 -7.695 28.839 1.00 53.59 96 GLY A N 1
ATOM 787 C CA . GLY A 1 96 ? -10.484 -6.885 29.099 1.00 53.59 96 GLY A CA 1
ATOM 788 C C . GLY A 1 96 ? -10.663 -5.554 29.852 1.00 53.59 96 GLY A C 1
ATOM 789 O O . GLY A 1 96 ? -9.741 -4.737 29.860 1.00 53.59 96 GLY A O 1
ATOM 790 N N . ARG A 1 97 ? -11.803 -5.292 30.505 1.00 53.97 97 ARG A N 1
ATOM 791 C CA . ARG A 1 97 ? -11.876 -4.211 31.497 1.00 53.97 97 ARG A CA 1
ATOM 792 C C . ARG A 1 97 ? -11.245 -4.764 32.769 1.00 53.97 97 ARG A C 1
ATOM 794 O O . ARG A 1 97 ? -11.940 -5.388 33.560 1.00 53.97 97 ARG A O 1
ATOM 801 N N . ARG A 1 98 ? -9.924 -4.580 32.934 1.00 60.25 98 ARG A N 1
ATOM 802 C CA . ARG A 1 98 ? -9.212 -4.873 34.192 1.00 60.25 98 ARG A CA 1
ATOM 803 C C . ARG A 1 98 ? -10.095 -4.397 35.343 1.00 60.25 98 ARG A C 1
ATOM 805 O O . ARG A 1 98 ? -10.328 -3.191 35.463 1.00 60.25 98 ARG A O 1
ATOM 812 N N . ALA A 1 99 ? -10.633 -5.329 36.127 1.00 57.53 99 ALA A N 1
ATOM 813 C CA . ALA A 1 99 ? -11.301 -4.988 37.367 1.00 57.53 99 ALA A CA 1
ATOM 814 C C . ALA A 1 99 ? -10.297 -4.147 38.161 1.00 57.53 99 ALA A C 1
ATOM 816 O O . ALA A 1 99 ? -9.185 -4.602 38.435 1.00 57.53 99 ALA A O 1
ATOM 817 N N . LYS A 1 100 ? -10.632 -2.881 38.435 1.00 60.66 100 LYS A N 1
ATOM 818 C CA . LYS A 1 100 ? -9.901 -2.124 39.447 1.00 60.66 100 LYS A CA 1
ATOM 819 C C . LYS A 1 100 ? -10.095 -2.925 40.728 1.00 60.66 100 LYS A C 1
ATOM 821 O O . LYS A 1 100 ? -11.229 -3.035 41.187 1.00 60.66 100 LYS A O 1
ATOM 826 N N . LEU A 1 101 ? -9.027 -3.537 41.234 1.00 57.50 101 LEU A N 1
ATOM 827 C CA . LEU A 1 101 ? -9.023 -4.057 42.594 1.00 57.50 101 LEU A CA 1
ATOM 828 C C . LEU A 1 101 ? -9.455 -2.894 43.499 1.00 57.50 101 LEU A C 1
ATOM 830 O O . LEU A 1 101 ? -8.853 -1.819 43.386 1.00 57.50 101 LEU A O 1
ATOM 834 N N . PRO A 1 102 ? -10.529 -3.043 44.291 1.00 64.06 102 PRO A N 1
ATOM 835 C CA . PRO A 1 102 ? -10.860 -2.033 45.279 1.00 64.06 102 PRO A CA 1
ATOM 836 C C . PRO A 1 102 ? -9.675 -1.933 46.249 1.00 64.06 102 PRO A C 1
ATOM 838 O O . PRO A 1 102 ? -9.157 -2.962 46.686 1.00 64.06 102 PRO A O 1
ATOM 841 N N . MET A 1 103 ? -9.209 -0.703 46.490 1.00 58.91 103 MET A N 1
ATOM 842 C CA . MET A 1 103 ? -8.388 -0.400 47.666 1.00 58.91 103 MET A CA 1
ATOM 843 C C . MET A 1 103 ? -9.273 -0.418 48.905 1.00 58.91 103 MET A C 1
ATOM 845 O 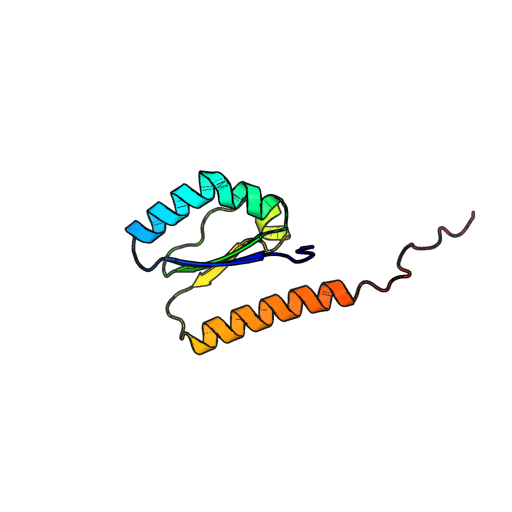O . MET A 1 103 ? -10.445 0.007 48.769 1.00 58.91 103 MET A O 1
#

Radius of gyration: 17.1 Å; chains: 1; bounding box: 36×30×62 Å

pLDDT: mean 82.59, std 14.56, range [31.53, 95.38]